Protein AF-A0A6J4PII6-F1 (afdb_monomer)

InterPro domains:
  IPR013078 Histidine phosphatase superfamily, clade-1 [PF00300] (1-72)
  IPR029033 Histidine phosphatase superfamily [G3DSA:3.40.50.1240] (1-87)
  IPR029033 Histidine phosphatase superfamily [SSF53254] (1-104)

Foldseek 3Di:
DFQAPCPPPDPVVLDPVLVVVCQQAVQPDRHNVHDGLVNLLVVLLVVLVVVLVVVDDDDDDDDPSSVQSNVCLLVLNNDDRGPVSRDPDDDDPPDDDDGDCPNDNDGNPPDD

Mean predicted aligned error: 4.51 Å

pLDDT: mean 90.7, std 11.94, range [34.66, 97.5]

Str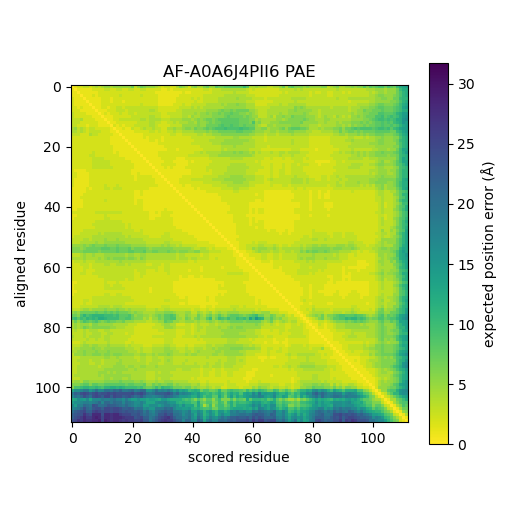ucture (mmCIF, N/CA/C/O backbone):
data_AF-A0A6J4PII6-F1
#
_entry.id   AF-A0A6J4PII6-F1
#
loop_
_atom_site.group_PDB
_atom_site.id
_atom_site.type_symbol
_atom_site.label_atom_id
_atom_site.label_alt_id
_atom_site.label_comp_id
_atom_site.label_asym_id
_atom_site.label_entity_id
_atom_site.label_seq_id
_atom_site.pdbx_PDB_ins_code
_atom_site.Cartn_x
_atom_site.Cartn_y
_atom_site.Cartn_z
_atom_site.occupancy
_atom_site.B_iso_or_equiv
_atom_site.auth_seq_id
_atom_site.auth_comp_id
_atom_site.auth_asym_id
_atom_site.auth_atom_id
_atom_site.pdbx_PDB_model_num
ATOM 1 N N . MET A 1 1 ? 4.246 4.704 -0.775 1.00 91.44 1 MET A N 1
ATOM 2 C CA . MET A 1 1 ? 5.086 3.866 -1.628 1.00 91.44 1 MET A CA 1
ATOM 3 C C . MET A 1 1 ? 6.060 4.792 -2.284 1.00 91.44 1 MET A C 1
ATOM 5 O O . MET A 1 1 ? 5.625 5.698 -2.982 1.00 91.44 1 MET A O 1
ATOM 9 N N . ASP A 1 2 ? 7.317 4.614 -1.925 1.00 95.81 2 ASP A N 1
ATOM 10 C CA . ASP A 1 2 ? 8.463 5.258 -2.553 1.00 95.81 2 ASP A CA 1
ATOM 11 C C . ASP A 1 2 ? 8.774 4.491 -3.848 1.00 95.81 2 ASP A C 1
ATOM 13 O O . ASP A 1 2 ? 8.950 3.271 -3.807 1.00 95.81 2 ASP A O 1
ATOM 17 N N . PHE A 1 3 ? 8.785 5.183 -4.990 1.00 96.31 3 PHE A N 1
ATOM 18 C CA . PHE A 1 3 ? 9.087 4.584 -6.301 1.00 96.31 3 PHE A CA 1
ATOM 19 C C . PHE A 1 3 ? 10.557 4.761 -6.719 1.00 96.31 3 PHE A C 1
ATOM 21 O O . PHE A 1 3 ? 10.935 4.429 -7.846 1.00 96.31 3 PHE A O 1
ATOM 28 N N . GLY A 1 4 ? 11.398 5.276 -5.823 1.00 96.75 4 GLY A N 1
ATOM 29 C CA . GLY A 1 4 ? 12.826 5.465 -6.011 1.00 96.75 4 GLY A CA 1
ATOM 30 C C . GLY A 1 4 ? 13.137 6.277 -7.262 1.00 96.75 4 GLY A C 1
ATOM 31 O O . GLY A 1 4 ? 12.576 7.342 -7.504 1.00 96.75 4 GLY A O 1
ATOM 32 N N . ALA A 1 5 ? 14.021 5.743 -8.103 1.00 96.88 5 ALA A N 1
ATOM 33 C CA . ALA A 1 5 ? 14.441 6.409 -9.329 1.00 96.88 5 ALA A CA 1
ATOM 34 C C . ALA A 1 5 ? 13.294 6.674 -10.319 1.00 96.88 5 ALA A C 1
ATOM 36 O O . ALA A 1 5 ? 13.465 7.515 -11.195 1.00 96.88 5 ALA A O 1
ATOM 37 N N . TRP A 1 6 ? 12.152 5.982 -10.218 1.00 96.56 6 TRP A N 1
ATOM 38 C CA . TRP A 1 6 ? 11.002 6.209 -11.104 1.00 96.56 6 TRP A CA 1
ATOM 39 C C . TRP A 1 6 ? 10.163 7.427 -10.699 1.00 96.56 6 TRP A C 1
ATOM 41 O O . TRP A 1 6 ? 9.284 7.836 -11.457 1.00 96.56 6 TRP A O 1
ATOM 51 N N . GLU A 1 7 ? 10.400 8.020 -9.525 1.00 96.19 7 GLU A N 1
ATOM 52 C CA . GLU A 1 7 ? 9.669 9.214 -9.106 1.00 96.19 7 GLU A CA 1
ATOM 53 C C . GLU A 1 7 ? 9.876 10.379 -10.083 1.00 96.19 7 GLU A C 1
ATOM 55 O O . GLU A 1 7 ? 10.982 10.661 -10.541 1.00 96.19 7 GLU A O 1
ATOM 60 N N . GLY A 1 8 ? 8.776 11.054 -10.421 1.00 95.88 8 GLY A N 1
ATOM 61 C CA . GLY A 1 8 ? 8.772 12.156 -11.385 1.00 95.88 8 GLY A CA 1
ATOM 62 C C . GLY A 1 8 ? 8.867 11.736 -12.856 1.00 95.88 8 GLY A C 1
ATOM 63 O O . GLY A 1 8 ? 8.772 12.608 -13.717 1.00 95.88 8 GLY A O 1
ATOM 64 N N . GLN A 1 9 ? 9.005 10.441 -13.159 1.00 95.56 9 GLN A N 1
ATOM 65 C CA . GLN A 1 9 ? 9.004 9.932 -14.532 1.00 95.56 9 GLN A CA 1
ATOM 66 C C . GLN A 1 9 ? 7.594 9.582 -15.013 1.00 95.56 9 GLN A C 1
ATOM 68 O O . GLN A 1 9 ? 6.712 9.205 -14.234 1.00 95.56 9 GLN A O 1
ATOM 73 N N . CYS A 1 10 ? 7.382 9.654 -16.324 1.00 95.00 10 CYS A N 1
ATOM 74 C CA . CYS A 1 10 ? 6.187 9.097 -16.942 1.00 95.00 10 CYS A CA 1
ATOM 75 C C . CYS A 1 10 ? 6.281 7.565 -16.987 1.00 95.00 10 CYS A C 1
ATOM 77 O O . CYS A 1 10 ? 7.344 7.000 -17.232 1.00 95.00 10 CYS A O 1
ATOM 79 N N . TRP A 1 11 ? 5.148 6.865 -16.867 1.00 91.69 11 TRP A N 1
ATOM 80 C CA . TRP A 1 11 ? 5.127 5.395 -16.938 1.00 91.69 11 TRP A CA 1
ATOM 81 C C . TRP A 1 11 ? 5.725 4.826 -18.232 1.00 91.69 11 TRP A C 1
ATOM 83 O O . TRP A 1 11 ? 6.329 3.759 -18.203 1.00 91.69 11 TRP A O 1
ATOM 93 N N . GLY A 1 12 ? 5.602 5.547 -19.353 1.00 93.94 12 GLY A N 1
ATOM 94 C CA . GLY A 1 12 ? 6.213 5.151 -20.625 1.00 93.94 12 GLY A CA 1
ATOM 95 C C . GLY A 1 12 ? 7.748 5.201 -20.635 1.00 93.94 12 GLY A C 1
ATOM 96 O O . GLY A 1 12 ? 8.357 4.571 -21.492 1.00 93.94 12 GLY A O 1
ATOM 97 N N . GLU A 1 13 ? 8.377 5.912 -19.695 1.00 94.50 13 GLU A N 1
ATOM 98 C CA . GLU A 1 13 ? 9.839 6.076 -19.609 1.00 94.50 13 GLU A CA 1
ATOM 99 C C . GLU A 1 13 ? 10.511 4.972 -18.777 1.00 94.50 13 GLU A C 1
ATOM 101 O O . GLU A 1 13 ? 11.682 4.667 -18.983 1.00 94.50 13 GLU A O 1
ATOM 106 N N . VAL A 1 14 ? 9.759 4.310 -17.890 1.00 93.81 14 VAL A N 1
ATOM 107 C CA . VAL A 1 14 ? 10.238 3.201 -17.043 1.00 93.81 14 VAL A CA 1
ATOM 108 C C . VAL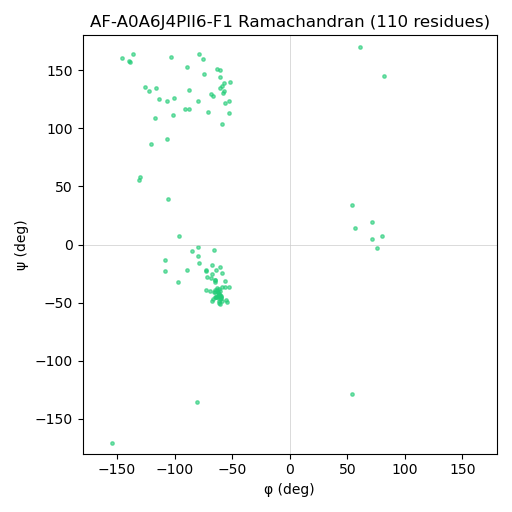 A 1 14 ? 10.641 1.966 -17.871 1.00 93.81 14 VAL A C 1
ATOM 110 O O . VAL A 1 14 ? 11.553 1.220 -17.495 1.00 93.81 14 VAL A O 1
ATOM 113 N N . GLY A 1 15 ? 9.980 1.772 -19.018 1.00 94.25 15 GLY A N 1
ATOM 114 C CA . GLY A 1 15 ? 10.217 0.684 -19.964 1.00 94.25 15 GLY A CA 1
ATOM 115 C C . GLY A 1 15 ? 9.544 -0.642 -19.586 1.00 94.25 15 GLY A C 1
ATOM 116 O O . GLY A 1 15 ? 9.469 -1.026 -18.416 1.00 94.25 15 GLY A O 1
ATOM 117 N N . ASP A 1 16 ? 9.097 -1.380 -20.606 1.00 93.75 16 ASP A N 1
ATOM 118 C CA . ASP A 1 16 ? 8.314 -2.616 -20.447 1.00 93.75 16 ASP A CA 1
ATOM 119 C C . ASP A 1 16 ? 9.041 -3.692 -19.635 1.00 93.75 16 ASP A C 1
ATOM 121 O O . ASP A 1 16 ? 8.420 -4.404 -18.848 1.00 93.75 16 ASP A O 1
ATOM 125 N N . HIS A 1 17 ? 10.366 -3.801 -19.785 1.00 94.75 17 HIS A N 1
ATOM 126 C CA . HIS A 1 17 ? 11.162 -4.790 -19.055 1.00 94.75 17 HIS A CA 1
ATOM 127 C C . HIS A 1 17 ? 11.143 -4.540 -17.542 1.00 94.75 17 HIS A C 1
ATOM 129 O O . HIS A 1 17 ? 10.922 -5.466 -16.763 1.00 94.75 17 HIS A O 1
ATOM 135 N N . SER A 1 18 ? 11.323 -3.286 -17.128 1.00 94.88 18 SER A N 1
ATOM 136 C CA . SER A 1 18 ? 11.307 -2.883 -15.721 1.00 94.88 18 SER A CA 1
ATOM 137 C C . SER A 1 18 ? 9.921 -3.079 -15.100 1.00 94.88 18 SER A C 1
ATOM 139 O O . SER A 1 18 ? 9.800 -3.564 -13.975 1.00 94.88 18 SER A O 1
ATOM 141 N N . MET A 1 19 ? 8.865 -2.751 -15.854 1.00 94.56 19 MET A N 1
ATOM 142 C CA . MET A 1 19 ? 7.483 -2.981 -15.432 1.00 94.56 19 MET A CA 1
ATOM 143 C C . MET A 1 19 ? 7.183 -4.479 -15.290 1.00 94.56 19 MET A C 1
ATOM 145 O O . MET A 1 19 ? 6.624 -4.905 -14.282 1.00 94.56 19 MET A O 1
ATOM 149 N N . ALA A 1 20 ? 7.596 -5.297 -16.262 1.00 94.94 20 ALA A N 1
ATOM 150 C CA . ALA A 1 20 ? 7.421 -6.746 -16.217 1.00 94.94 20 ALA A CA 1
ATOM 151 C C . ALA A 1 20 ? 8.163 -7.385 -15.035 1.00 94.94 20 ALA A C 1
ATOM 153 O O . ALA A 1 20 ? 7.601 -8.256 -14.373 1.00 94.94 20 ALA A O 1
ATOM 154 N N . ALA A 1 21 ? 9.383 -6.929 -14.732 1.00 95.19 21 ALA A N 1
ATOM 155 C CA . ALA A 1 21 ? 10.141 -7.386 -13.570 1.00 95.19 21 ALA A CA 1
ATOM 156 C C . ALA A 1 21 ? 9.411 -7.075 -12.256 1.00 95.19 21 ALA A C 1
ATOM 158 O O . ALA A 1 21 ? 9.292 -7.953 -11.402 1.00 95.19 21 ALA A O 1
ATOM 159 N N . TRP A 1 22 ? 8.851 -5.866 -12.123 1.00 95.19 22 TRP A N 1
ATOM 160 C CA . TRP A 1 22 ? 8.040 -5.528 -10.956 1.00 95.19 22 TRP A CA 1
ATOM 161 C C . TRP A 1 22 ? 6.781 -6.395 -10.865 1.00 95.19 22 TRP A C 1
ATOM 163 O O . TRP A 1 22 ? 6.497 -6.933 -9.803 1.00 95.19 22 TRP A O 1
ATOM 173 N N . MET A 1 23 ? 6.050 -6.601 -11.963 1.00 94.75 23 MET A N 1
ATOM 174 C CA . MET A 1 23 ? 4.843 -7.436 -11.949 1.00 94.75 23 MET A CA 1
ATOM 175 C C . MET A 1 23 ? 5.124 -8.915 -11.629 1.00 94.75 23 MET A C 1
ATOM 177 O O . MET A 1 23 ? 4.274 -9.569 -11.027 1.00 94.75 23 MET A O 1
ATOM 181 N N . ALA A 1 24 ? 6.289 -9.442 -12.021 1.00 95.00 24 ALA A N 1
ATOM 182 C CA . ALA A 1 24 ? 6.668 -10.840 -11.806 1.00 95.00 24 ALA A CA 1
ATOM 183 C C . ALA A 1 24 ? 6.998 -11.176 -10.339 1.00 95.00 24 ALA A C 1
ATOM 185 O O . ALA A 1 24 ? 6.807 -12.316 -9.924 1.00 95.00 24 ALA A O 1
ATOM 186 N N . ASP A 1 25 ? 7.461 -10.198 -9.559 1.00 95.12 25 ASP A N 1
ATOM 187 C CA . ASP A 1 25 ? 7.714 -10.314 -8.116 1.00 95.12 25 ASP A CA 1
ATOM 188 C C . ASP A 1 25 ? 7.065 -9.131 -7.386 1.00 95.12 25 ASP A C 1
ATOM 190 O O . ASP A 1 25 ? 7.706 -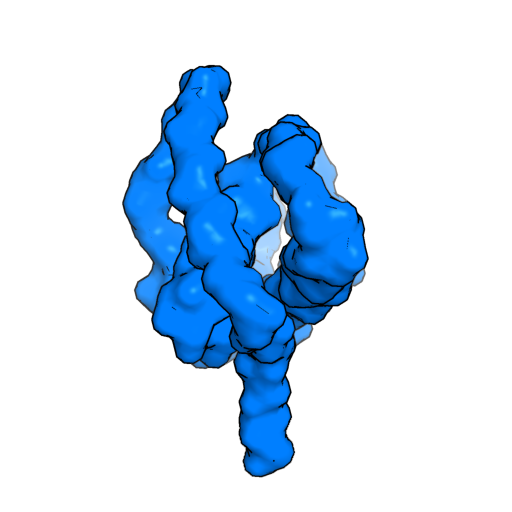8.340 -6.699 1.00 95.12 25 ASP A O 1
ATOM 194 N N . PHE A 1 26 ? 5.758 -8.969 -7.593 1.00 95.31 26 PHE A N 1
ATOM 195 C CA . PHE A 1 26 ? 5.025 -7.774 -7.172 1.00 95.31 26 PHE A CA 1
ATOM 196 C C . PHE A 1 26 ? 5.154 -7.466 -5.675 1.00 95.31 26 PHE A C 1
ATOM 198 O O . PHE A 1 26 ? 5.240 -6.301 -5.284 1.00 95.31 26 PHE A O 1
ATOM 205 N N . GLN A 1 27 ? 5.200 -8.509 -4.844 1.00 95.19 27 GLN A N 1
ATOM 206 C CA . GLN A 1 27 ? 5.299 -8.38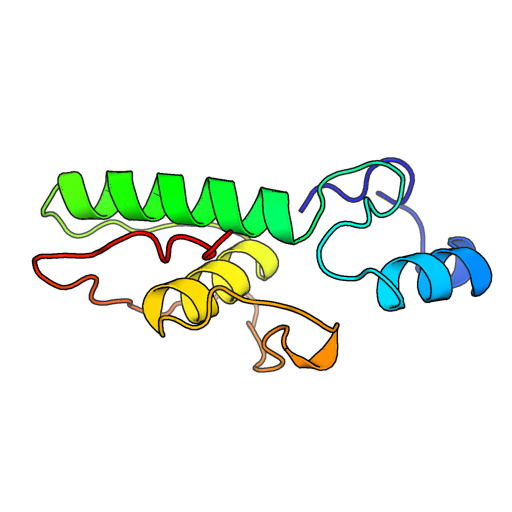7 -3.394 1.00 95.19 27 GLN A CA 1
ATOM 207 C C . GLN A 1 27 ? 6.651 -7.817 -2.945 1.00 95.19 27 GLN A C 1
ATOM 209 O O . GLN A 1 27 ? 6.689 -6.902 -2.114 1.00 95.19 27 GLN A O 1
ATOM 214 N N . ASN A 1 28 ? 7.754 -8.360 -3.472 1.00 96.31 28 ASN A N 1
ATOM 215 C CA . ASN A 1 28 ? 9.092 -8.137 -2.916 1.00 96.31 28 ASN A CA 1
ATOM 216 C C . ASN A 1 28 ? 9.965 -7.230 -3.781 1.00 96.31 28 ASN A C 1
ATOM 218 O O . ASN A 1 28 ? 10.888 -6.597 -3.259 1.00 96.31 28 ASN A O 1
ATOM 222 N N . HIS A 1 29 ? 9.671 -7.120 -5.075 1.00 97.06 29 HIS A N 1
ATOM 223 C CA . HIS A 1 29 ? 10.409 -6.251 -5.974 1.00 97.06 29 HIS A CA 1
ATOM 224 C C . HIS A 1 29 ? 10.320 -4.790 -5.515 1.00 97.06 29 HIS A C 1
ATOM 226 O O . HIS A 1 29 ? 9.295 -4.311 -5.027 1.00 97.06 29 HIS A O 1
ATOM 232 N N . ARG A 1 30 ? 11.423 -4.062 -5.702 1.00 97.31 30 ARG A N 1
ATOM 233 C CA . ARG A 1 30 ? 11.576 -2.656 -5.313 1.00 97.31 30 ARG A CA 1
ATOM 234 C C . ARG A 1 30 ? 11.550 -1.782 -6.572 1.00 97.31 30 ARG A C 1
ATOM 236 O O . ARG A 1 30 ? 12.604 -1.606 -7.190 1.00 97.31 30 ARG A O 1
ATOM 243 N N . PRO A 1 31 ? 10.378 -1.283 -7.016 1.00 96.00 31 PRO A N 1
ATOM 244 C CA . PRO A 1 31 ? 10.279 -0.463 -8.224 1.00 96.00 31 PRO A CA 1
ATOM 245 C C . PRO A 1 31 ? 11.175 0.774 -8.104 1.00 96.00 31 PRO A C 1
ATOM 247 O O . PRO A 1 31 ? 11.209 1.420 -7.059 1.00 96.00 31 PRO A O 1
ATOM 250 N N . GLY A 1 32 ? 11.985 1.029 -9.135 1.00 95.56 32 GLY A N 1
ATOM 251 C CA . GLY A 1 32 ? 13.004 2.087 -9.131 1.00 95.56 32 GLY A CA 1
ATOM 252 C C . GLY A 1 32 ? 14.036 2.003 -7.996 1.00 95.56 32 GLY A C 1
ATOM 253 O O . GLY A 1 32 ? 14.740 2.979 -7.745 1.00 95.56 32 GLY A O 1
ATOM 254 N N . GLY A 1 33 ? 14.134 0.866 -7.296 1.00 96.31 33 GLY A N 1
ATOM 255 C CA . GLY A 1 33 ? 14.950 0.701 -6.090 1.00 96.31 33 GLY A CA 1
ATOM 256 C C . GLY A 1 33 ? 14.319 1.243 -4.797 1.00 96.31 33 GLY A C 1
ATOM 257 O O . GLY A 1 33 ? 15.002 1.261 -3.773 1.00 96.31 33 GLY A O 1
ATOM 258 N N . GLY A 1 34 ? 13.051 1.667 -4.829 1.00 97.12 34 GLY A N 1
ATOM 259 C CA . GLY A 1 34 ? 12.315 2.260 -3.707 1.00 97.12 34 GLY A CA 1
ATOM 260 C C . GLY A 1 34 ? 11.750 1.249 -2.697 1.00 97.12 34 GLY A C 1
ATOM 261 O O . GLY A 1 34 ? 12.431 0.320 -2.258 1.00 97.12 34 GLY A O 1
ATOM 262 N N . GLU A 1 35 ? 10.500 1.441 -2.285 1.00 97.44 35 GLU A N 1
ATOM 263 C CA . GLU A 1 35 ? 9.769 0.615 -1.311 1.00 97.44 35 GLU A CA 1
ATOM 264 C C . GLU A 1 35 ? 9.059 -0.557 -2.017 1.00 97.44 35 GLU A C 1
ATOM 266 O O . GLU A 1 35 ? 8.385 -0.357 -3.026 1.00 97.44 35 GLU A O 1
ATOM 271 N N . SER A 1 36 ? 9.179 -1.783 -1.490 1.00 97.31 36 SER A N 1
ATOM 272 C CA . SER A 1 36 ? 8.382 -2.921 -1.975 1.00 97.31 36 SER A CA 1
ATOM 273 C C . SER A 1 36 ? 6.957 -2.890 -1.412 1.00 97.31 36 SER A C 1
ATOM 275 O O . SER A 1 36 ? 6.672 -2.216 -0.417 1.00 97.31 36 SER A O 1
ATOM 277 N N . VAL A 1 37 ? 6.044 -3.659 -2.013 1.00 96.69 37 VAL A N 1
ATOM 278 C CA . VAL A 1 37 ? 4.675 -3.812 -1.491 1.00 96.69 37 VAL A CA 1
ATOM 279 C C . VAL A 1 37 ? 4.692 -4.416 -0.087 1.00 96.69 37 VAL A C 1
ATOM 281 O O . VAL A 1 37 ? 3.962 -3.940 0.781 1.00 96.69 37 VAL A O 1
ATOM 284 N N . GLN A 1 38 ? 5.568 -5.391 0.170 1.00 96.00 38 GLN A N 1
ATOM 285 C CA . GLN A 1 38 ? 5.749 -5.964 1.504 1.00 96.00 38 GLN A CA 1
ATOM 286 C C . GLN A 1 38 ? 6.161 -4.904 2.534 1.00 96.00 38 GLN A C 1
ATOM 288 O O . GLN A 1 38 ? 5.533 -4.799 3.583 1.00 96.00 38 GLN A O 1
ATOM 293 N N . SER A 1 39 ? 7.158 -4.068 2.225 1.00 96.69 39 SER A N 1
ATOM 294 C CA . SER A 1 39 ? 7.600 -3.012 3.147 1.00 96.69 39 SER A CA 1
ATOM 295 C C . SER A 1 39 ? 6.499 -1.983 3.425 1.00 96.69 39 SER A C 1
ATOM 297 O O . SER A 1 39 ? 6.341 -1.548 4.567 1.00 96.69 39 SER A O 1
ATOM 299 N N . LEU A 1 40 ? 5.694 -1.642 2.411 1.00 97.31 40 LEU A N 1
ATOM 300 C CA . LEU A 1 40 ? 4.506 -0.809 2.591 1.00 97.31 40 LEU A CA 1
ATOM 301 C C . LEU A 1 40 ? 3.490 -1.476 3.533 1.00 97.31 40 LEU A C 1
ATOM 303 O O . LEU A 1 40 ? 2.996 -0.817 4.447 1.00 97.31 40 LEU A O 1
ATOM 307 N N . LEU A 1 41 ? 3.165 -2.754 3.317 1.00 96.19 41 LEU A N 1
ATOM 308 C CA . LEU A 1 41 ? 2.231 -3.503 4.166 1.00 96.19 41 LEU A CA 1
ATOM 309 C C . LEU A 1 41 ? 2.721 -3.558 5.614 1.00 96.19 41 LEU A C 1
ATOM 311 O O . LEU A 1 41 ? 1.943 -3.289 6.526 1.00 96.19 41 LEU A O 1
ATOM 315 N N . ASP A 1 42 ? 4.009 -3.827 5.823 1.00 95.62 42 ASP A N 1
ATOM 316 C CA . ASP A 1 42 ? 4.605 -3.933 7.153 1.00 95.62 42 ASP A CA 1
ATOM 317 C C . ASP A 1 42 ? 4.467 -2.633 7.946 1.00 95.62 42 ASP A C 1
ATOM 319 O O . ASP A 1 42 ? 3.926 -2.642 9.051 1.00 95.62 42 ASP A O 1
ATOM 323 N N . ARG A 1 43 ? 4.861 -1.490 7.370 1.00 96.94 43 ARG A N 1
ATOM 324 C CA . ARG A 1 43 ? 4.756 -0.213 8.093 1.00 96.94 43 ARG A CA 1
ATOM 325 C C . ARG A 1 43 ? 3.312 0.237 8.311 1.00 96.94 43 ARG A C 1
ATOM 327 O O . ARG A 1 43 ? 3.034 0.953 9.270 1.00 96.94 43 ARG A O 1
ATOM 334 N N . VAL A 1 44 ? 2.388 -0.139 7.423 1.00 96.62 44 VAL A N 1
ATOM 335 C CA . VAL A 1 44 ? 0.959 0.153 7.611 1.00 96.62 44 VAL A CA 1
ATOM 336 C C . VAL A 1 44 ? 0.384 -0.728 8.716 1.00 96.62 44 VAL A C 1
ATOM 338 O O . VAL A 1 44 ? -0.378 -0.228 9.538 1.00 96.62 44 VAL A O 1
ATOM 341 N N . ALA A 1 45 ? 0.792 -1.995 8.802 1.00 94.88 45 ALA A N 1
ATOM 342 C CA . ALA A 1 45 ? 0.434 -2.861 9.917 1.00 94.88 45 ALA A CA 1
ATOM 343 C C . ALA A 1 45 ? 0.971 -2.312 11.250 1.00 94.88 45 ALA A C 1
ATOM 345 O O . ALA A 1 45 ? 0.227 -2.230 12.224 1.00 94.88 45 ALA A O 1
ATOM 346 N N . ASP A 1 46 ? 2.220 -1.852 11.299 1.00 94.81 46 ASP A N 1
ATOM 347 C CA . ASP A 1 46 ? 2.791 -1.261 12.517 1.00 94.81 46 ASP A CA 1
ATOM 348 C C . ASP A 1 46 ? 2.046 0.021 12.940 1.00 94.81 46 ASP A C 1
ATOM 350 O O . ASP A 1 46 ? 1.748 0.230 14.122 1.00 94.81 46 ASP A O 1
ATOM 354 N N . ALA A 1 47 ? 1.654 0.854 11.972 1.00 95.06 47 ALA A N 1
ATOM 355 C CA . ALA A 1 47 ? 0.824 2.025 12.233 1.00 95.06 47 ALA A CA 1
ATOM 356 C C . ALA A 1 47 ? -0.577 1.642 12.751 1.00 95.06 47 ALA A C 1
ATOM 358 O O . ALA A 1 47 ? -1.061 2.261 13.698 1.00 95.06 47 ALA A O 1
ATOM 359 N N . LEU A 1 48 ? -1.210 0.601 12.192 1.00 93.88 48 LEU A N 1
ATOM 360 C CA . LEU A 1 48 ? -2.511 0.098 12.657 1.00 93.88 48 LEU A CA 1
ATOM 361 C C . LEU A 1 48 ? -2.413 -0.476 14.075 1.00 93.88 48 LEU A C 1
ATOM 363 O O . LEU A 1 48 ? -3.290 -0.213 14.892 1.00 93.88 48 LEU A O 1
ATOM 367 N N . THR A 1 49 ? -1.315 -1.174 14.393 1.00 92.81 49 THR A N 1
ATOM 368 C CA . THR A 1 49 ? -1.007 -1.641 15.759 1.00 92.81 49 THR A CA 1
ATOM 369 C C . THR A 1 49 ? -1.033 -0.479 16.736 1.00 92.81 49 THR A C 1
ATOM 371 O O . THR A 1 49 ? -1.664 -0.540 17.790 1.00 92.81 49 THR A O 1
ATOM 374 N N . THR A 1 50 ? -0.334 0.592 16.362 1.00 92.50 50 THR A N 1
ATOM 375 C CA . THR A 1 50 ? -0.176 1.775 17.198 1.00 92.50 50 THR A CA 1
ATOM 376 C C . THR A 1 50 ? -1.519 2.475 17.377 1.00 92.50 50 THR A C 1
ATOM 378 O O . THR A 1 50 ? -1.901 2.745 18.512 1.00 92.50 50 THR A O 1
ATOM 381 N N . ALA A 1 51 ? -2.277 2.688 16.297 1.00 92.62 51 ALA A N 1
ATOM 382 C CA . ALA A 1 51 ? -3.614 3.277 16.368 1.00 92.62 51 ALA A CA 1
ATOM 383 C C . ALA A 1 51 ? -4.566 2.444 17.239 1.00 92.62 51 ALA A C 1
ATOM 385 O O . ALA A 1 51 ? -5.220 2.998 18.118 1.00 92.62 51 ALA A O 1
ATOM 386 N N . ASN A 1 52 ? -4.583 1.116 17.078 1.00 91.69 52 ASN A N 1
ATOM 387 C CA . ASN A 1 52 ? -5.408 0.251 17.918 1.00 91.69 52 ASN A CA 1
ATOM 388 C C . ASN A 1 52 ? -5.004 0.343 19.397 1.00 91.69 52 ASN A C 1
ATOM 390 O O . ASN A 1 52 ? -5.862 0.381 20.271 1.00 91.69 52 ASN A O 1
ATOM 394 N N . SER A 1 53 ? -3.706 0.440 19.703 1.00 90.75 53 SER A N 1
ATOM 395 C CA . SER A 1 53 ? -3.230 0.547 21.090 1.00 90.75 53 SER A CA 1
ATOM 396 C C . SER A 1 53 ? -3.677 1.823 21.814 1.00 90.75 53 SER A C 1
ATOM 398 O O . SER A 1 53 ? -3.720 1.832 23.042 1.00 90.75 53 SER A O 1
ATOM 400 N N . MET A 1 54 ? -4.034 2.879 21.074 1.00 91.44 54 MET A N 1
ATOM 401 C CA . MET A 1 54 ? -4.530 4.129 21.655 1.00 91.44 54 MET A CA 1
ATOM 402 C C . MET A 1 54 ? -5.952 3.993 22.206 1.00 91.44 54 MET A C 1
ATOM 404 O O . MET A 1 54 ? -6.313 4.762 23.087 1.00 91.44 54 MET A O 1
ATOM 408 N N . GLN A 1 55 ? -6.732 3.010 21.729 1.00 89.19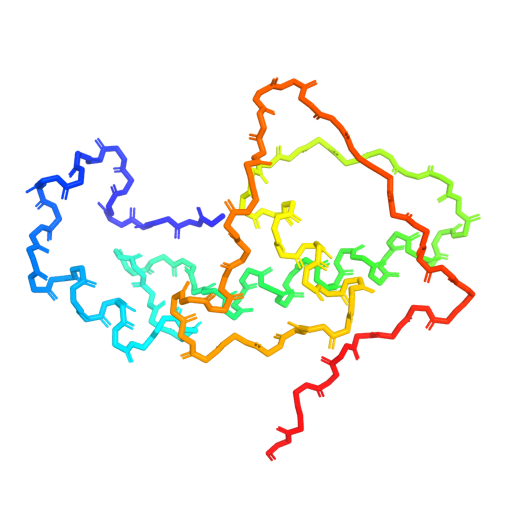 55 GLN A N 1
ATOM 409 C CA . GLN A 1 55 ? -8.131 2.793 22.134 1.00 89.19 55 GLN A CA 1
ATOM 410 C C . GLN A 1 55 ? -9.009 4.053 21.962 1.00 89.19 55 GLN A C 1
ATOM 412 O O . GLN A 1 55 ? -9.930 4.300 22.739 1.00 89.19 55 GLN A O 1
ATOM 417 N N . GLU A 1 56 ? -8.716 4.848 20.931 1.00 91.62 56 GLU A N 1
ATOM 418 C CA . GLU A 1 56 ? -9.390 6.103 20.591 1.00 91.62 56 GLU A CA 1
ATOM 419 C C . GLU A 1 56 ? -9.584 6.207 19.072 1.00 91.62 56 GLU A C 1
ATOM 421 O O . GLU A 1 56 ? -8.829 5.617 18.292 1.00 91.62 56 GLU A O 1
ATOM 426 N N . ASP A 1 57 ? -10.565 7.005 18.645 1.00 93.69 57 ASP A N 1
ATOM 427 C CA . ASP A 1 57 ? -10.776 7.301 17.228 1.00 93.69 57 ASP A CA 1
ATOM 428 C C . ASP A 1 57 ? -9.609 8.132 16.668 1.00 93.69 57 ASP A C 1
ATOM 430 O O . ASP A 1 57 ? -9.264 9.197 17.187 1.00 93.69 57 ASP A O 1
ATOM 434 N N . CYS A 1 58 ? -9.022 7.676 15.559 1.00 94.25 58 CYS A N 1
ATOM 435 C CA . CYS A 1 58 ? -7.903 8.342 14.895 1.00 94.25 58 CYS A CA 1
ATOM 436 C C . CYS A 1 58 ? -8.209 8.595 13.414 1.00 94.25 58 CYS A C 1
ATOM 438 O O . CYS A 1 58 ? -8.671 7.708 12.698 1.00 94.25 58 CYS A O 1
ATOM 440 N N . ALA A 1 59 ? -7.899 9.801 12.932 1.00 95.94 59 ALA A N 1
ATOM 441 C CA . ALA A 1 59 ? -8.002 10.150 11.520 1.00 95.94 59 ALA A CA 1
ATOM 442 C C . ALA A 1 59 ? -6.625 10.096 10.845 1.00 95.94 59 ALA A C 1
ATOM 444 O O . ALA A 1 59 ? -5.682 10.758 11.279 1.00 95.94 59 ALA A O 1
ATOM 445 N N . TRP A 1 60 ? -6.512 9.340 9.751 1.00 96.69 60 TRP A N 1
ATOM 446 C CA . TRP A 1 60 ? -5.295 9.265 8.939 1.00 96.69 60 TRP A CA 1
ATOM 447 C C . TRP A 1 60 ? -5.474 10.019 7.622 1.00 96.69 60 TRP A C 1
ATOM 449 O O . TRP A 1 60 ? -6.350 9.695 6.823 1.00 96.69 60 TRP A O 1
ATOM 459 N N . ILE A 1 61 ? -4.599 10.991 7.361 1.00 97.50 61 ILE A N 1
ATOM 460 C CA . ILE A 1 61 ? -4.530 11.701 6.077 1.00 97.50 61 ILE A CA 1
ATOM 461 C C . ILE A 1 61 ? -3.357 11.118 5.291 1.00 97.50 61 ILE A C 1
ATOM 463 O O . ILE A 1 61 ? -2.203 11.254 5.693 1.00 97.50 61 ILE A O 1
ATOM 467 N N . THR A 1 62 ? -3.641 10.410 4.197 1.00 97.38 62 THR A N 1
ATOM 468 C CA . THR A 1 62 ? -2.625 9.620 3.488 1.00 97.38 62 THR A CA 1
ATOM 469 C C . THR A 1 62 ? -2.957 9.411 2.005 1.00 97.38 62 THR A C 1
ATOM 471 O O . THR A 1 62 ? -3.863 10.036 1.457 1.00 97.38 62 THR A O 1
ATOM 474 N N . HIS A 1 63 ? -2.197 8.545 1.335 1.00 96.62 63 HIS A N 1
ATOM 475 C CA . HIS A 1 63 ? -2.294 8.257 -0.094 1.00 96.62 63 HIS A CA 1
ATOM 476 C C . HIS A 1 63 ? -3.004 6.927 -0.380 1.00 96.62 63 HIS A C 1
ATOM 478 O O . HIS A 1 63 ? -3.029 6.021 0.454 1.00 96.62 63 HIS A O 1
ATOM 484 N N . ALA A 1 64 ? -3.482 6.761 -1.618 1.00 96.56 64 ALA A N 1
ATOM 485 C CA . ALA A 1 64 ? -4.208 5.568 -2.062 1.00 96.56 64 ALA A CA 1
ATOM 486 C C . ALA A 1 64 ? -3.471 4.244 -1.784 1.00 96.56 64 ALA A C 1
ATOM 488 O O . ALA A 1 64 ? -4.111 3.260 -1.431 1.00 96.56 64 ALA A O 1
ATOM 489 N N . GLY A 1 65 ? -2.137 4.208 -1.894 1.00 96.19 65 GLY A N 1
ATOM 490 C CA . GLY A 1 65 ? -1.357 3.002 -1.588 1.00 96.19 65 GLY A CA 1
ATOM 491 C C . GLY A 1 65 ? -1.471 2.557 -0.124 1.00 96.19 65 GLY A C 1
ATOM 492 O O . GLY A 1 65 ? -1.646 1.373 0.139 1.00 96.19 65 GLY A O 1
ATOM 493 N N . VAL A 1 66 ? -1.442 3.503 0.822 1.00 97.44 66 VAL A N 1
ATOM 494 C CA . VAL A 1 66 ? -1.607 3.216 2.259 1.00 97.44 66 VAL A CA 1
ATOM 495 C C . VAL A 1 66 ? -3.039 2.783 2.561 1.00 97.44 66 VAL A C 1
ATOM 497 O O . VAL A 1 66 ? -3.245 1.831 3.303 1.00 97.44 66 VAL A O 1
ATOM 500 N N . ILE A 1 67 ? -4.021 3.430 1.931 1.00 97.12 67 ILE A N 1
ATOM 501 C CA . ILE A 1 67 ? -5.443 3.089 2.071 1.00 97.12 67 ILE A CA 1
ATOM 502 C C . ILE A 1 67 ? -5.703 1.649 1.595 1.00 97.12 67 ILE A C 1
ATOM 504 O O . ILE A 1 67 ? -6.306 0.854 2.311 1.00 97.12 67 ILE A O 1
ATOM 508 N N . ARG A 1 68 ? -5.180 1.263 0.423 1.00 96.81 68 ARG A N 1
ATOM 509 C CA . ARG A 1 68 ? -5.281 -0.114 -0.095 1.00 96.81 68 ARG A CA 1
ATOM 510 C C . ARG A 1 68 ? -4.597 -1.133 0.823 1.00 96.81 68 ARG A C 1
ATOM 512 O O . ARG A 1 68 ? -5.178 -2.182 1.087 1.00 96.81 68 ARG A O 1
ATOM 519 N N . ALA A 1 69 ? -3.412 -0.813 1.346 1.00 96.31 69 ALA A N 1
ATOM 520 C CA . ALA A 1 69 ? -2.730 -1.657 2.327 1.00 96.31 69 ALA A CA 1
ATOM 521 C C . ALA A 1 69 ? -3.575 -1.846 3.599 1.00 96.31 69 ALA A C 1
ATOM 523 O O . ALA A 1 69 ? -3.759 -2.974 4.050 1.00 96.31 69 ALA A O 1
ATOM 524 N N . ALA A 1 70 ? -4.157 -0.768 4.136 1.00 95.25 70 ALA A N 1
ATOM 525 C CA . ALA A 1 70 ? -5.034 -0.837 5.303 1.00 95.25 70 ALA A CA 1
ATOM 526 C C . ALA A 1 70 ? -6.271 -1.713 5.038 1.00 95.25 70 ALA A C 1
ATOM 528 O O . ALA A 1 70 ? -6.583 -2.576 5.856 1.00 95.25 70 ALA A O 1
ATOM 529 N N . ARG A 1 71 ? -6.919 -1.580 3.869 1.00 94.19 71 ARG A N 1
ATOM 530 C CA . ARG A 1 71 ? -8.045 -2.444 3.461 1.00 94.19 71 ARG A CA 1
ATOM 531 C C . ARG A 1 71 ? -7.683 -3.927 3.493 1.00 94.19 71 ARG A C 1
ATOM 533 O O . ARG A 1 71 ? -8.458 -4.715 4.027 1.00 94.19 71 ARG A O 1
ATOM 540 N N . LEU A 1 72 ? -6.534 -4.306 2.926 1.00 93.56 72 LEU A N 1
ATOM 541 C CA . LEU A 1 72 ? -6.070 -5.698 2.941 1.00 93.56 72 LEU A CA 1
ATOM 542 C C . LEU A 1 72 ? -5.854 -6.195 4.370 1.00 93.56 72 LEU A C 1
ATOM 544 O O . LEU A 1 72 ? -6.366 -7.247 4.747 1.00 93.56 72 LEU A O 1
ATOM 548 N N . LEU A 1 73 ? -5.120 -5.423 5.171 1.00 93.12 73 LEU A N 1
ATOM 549 C CA . LEU A 1 73 ? -4.739 -5.809 6.527 1.00 93.12 73 LEU A CA 1
ATOM 550 C C . LEU A 1 73 ? -5.957 -5.952 7.445 1.00 93.12 73 LEU A C 1
ATOM 552 O O . LEU A 1 73 ? -6.080 -6.962 8.131 1.00 93.12 73 LEU A O 1
ATOM 556 N N . VAL A 1 74 ? -6.890 -4.997 7.410 1.00 91.19 74 VAL A N 1
ATOM 557 C CA . VAL A 1 74 ? -8.121 -5.032 8.220 1.00 91.19 74 VAL A CA 1
ATOM 558 C C . VAL A 1 74 ? -9.034 -6.197 7.820 1.00 91.19 74 VAL A C 1
ATOM 560 O O . VAL A 1 74 ? -9.719 -6.762 8.667 1.00 91.19 74 VAL A O 1
ATOM 563 N N . ARG A 1 75 ? -9.015 -6.622 6.550 1.00 88.94 75 ARG A N 1
ATOM 564 C CA . ARG A 1 75 ? -9.749 -7.812 6.079 1.00 88.94 75 ARG A CA 1
ATOM 565 C C . ARG A 1 75 ? -9.045 -9.139 6.393 1.00 88.94 75 ARG A C 1
ATOM 567 O O . ARG A 1 75 ? -9.573 -10.190 6.039 1.00 88.94 75 ARG A O 1
ATOM 574 N N . GLY A 1 76 ? -7.856 -9.116 7.001 1.00 86.38 76 GLY A N 1
ATOM 575 C CA . GLY A 1 76 ? -7.038 -10.312 7.225 1.00 86.38 76 GLY A CA 1
ATOM 576 C C . GLY A 1 76 ? -6.406 -10.882 5.946 1.00 86.38 76 GLY A C 1
ATOM 577 O O . GLY A 1 76 ? -6.011 -12.043 5.920 1.00 86.38 76 GLY A O 1
ATOM 578 N N . GLN A 1 77 ? -6.306 -10.080 4.883 1.00 84.56 77 GLN A N 1
ATOM 579 C CA . GLN A 1 77 ? -5.797 -10.455 3.557 1.00 84.56 77 GLN A CA 1
ATOM 580 C C . GLN A 1 77 ? -4.391 -9.885 3.307 1.00 84.56 77 GLN A C 1
ATOM 582 O O . GLN A 1 77 ? -4.085 -9.418 2.217 1.00 84.56 77 GLN A O 1
ATOM 587 N N . GLY A 1 78 ? -3.525 -9.880 4.323 1.00 76.75 78 GLY A N 1
ATOM 588 C CA . GLY A 1 78 ? -2.184 -9.282 4.231 1.00 76.75 78 GLY A CA 1
ATOM 589 C C . GLY A 1 78 ? -1.216 -9.979 3.261 1.00 76.75 78 GLY A C 1
ATOM 590 O O . GLY A 1 78 ? -0.109 -9.491 3.066 1.00 76.75 78 GLY A O 1
ATOM 591 N N . GLU A 1 79 ? -1.606 -11.107 2.664 1.00 85.62 79 GLU A N 1
ATOM 592 C CA . GLU A 1 79 ? -0.797 -11.837 1.691 1.00 85.62 79 GLU A CA 1
ATOM 593 C C . GLU A 1 79 ? -1.099 -11.352 0.265 1.00 85.62 79 GLU A C 1
ATOM 595 O O . GLU A 1 79 ? -2.207 -11.523 -0.240 1.00 85.62 79 GLU A O 1
ATOM 600 N N . VAL A 1 80 ? -0.097 -10.770 -0.396 1.00 91.38 80 VAL A N 1
ATOM 601 C CA . VAL A 1 80 ? -0.177 -10.293 -1.783 1.00 91.38 80 VAL A CA 1
ATOM 602 C C . VAL A 1 80 ? 0.825 -11.089 -2.602 1.00 91.38 80 VAL A C 1
ATOM 604 O O . VAL A 1 80 ? 2.017 -10.875 -2.439 1.00 91.38 80 VAL A O 1
ATOM 607 N N . ARG A 1 81 ? 0.377 -11.992 -3.480 1.00 89.31 81 ARG A N 1
ATOM 608 C CA . ARG A 1 81 ? 1.281 -12.839 -4.287 1.00 89.31 81 ARG A CA 1
ATOM 609 C C . ARG A 1 81 ? 1.510 -12.271 -5.680 1.00 89.31 81 ARG A C 1
ATOM 611 O O . ARG A 1 81 ? 2.566 -12.452 -6.275 1.00 89.31 81 ARG A O 1
ATOM 618 N N . THR A 1 82 ? 0.500 -11.599 -6.211 1.00 93.25 82 THR A N 1
ATOM 619 C CA . THR A 1 82 ? 0.463 -11.058 -7.564 1.00 93.25 82 THR A CA 1
ATOM 620 C C . THR A 1 82 ? -0.098 -9.642 -7.553 1.00 93.25 82 THR A C 1
ATOM 622 O O . THR A 1 82 ? -0.770 -9.226 -6.608 1.00 93.25 82 THR A O 1
ATOM 625 N N . ALA A 1 83 ? 0.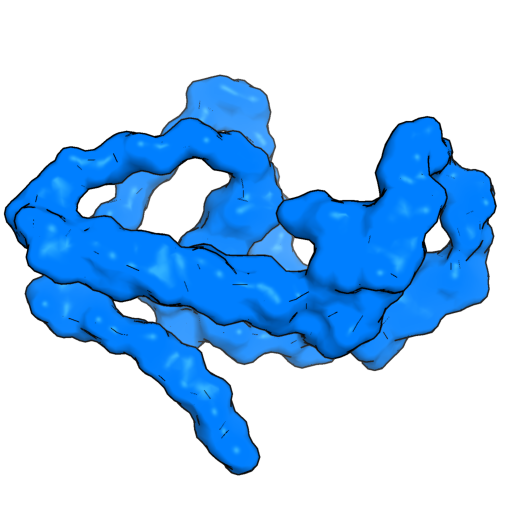106 -8.902 -8.644 1.00 92.38 83 ALA A N 1
ATOM 626 C CA . ALA A 1 83 ? -0.507 -7.584 -8.817 1.00 92.38 83 ALA A CA 1
ATOM 627 C C . ALA A 1 83 ? -2.051 -7.621 -8.774 1.00 92.38 83 ALA A C 1
ATOM 629 O O . ALA A 1 83 ? -2.676 -6.617 -8.441 1.00 92.38 83 ALA A O 1
ATOM 630 N N . GLY A 1 84 ? -2.668 -8.770 -9.083 1.00 92.75 84 GLY A N 1
ATOM 631 C CA . GLY A 1 84 ? -4.120 -8.959 -9.017 1.00 92.75 84 GLY A CA 1
ATOM 632 C C . GLY A 1 84 ? -4.672 -9.055 -7.593 1.00 92.75 84 GLY A C 1
ATOM 633 O O . GLY A 1 84 ? -5.845 -8.755 -7.386 1.00 92.75 84 GLY A O 1
ATOM 634 N N . ASP A 1 85 ? -3.832 -9.411 -6.617 1.00 92.88 85 ASP A N 1
ATOM 635 C CA . ASP A 1 85 ? -4.210 -9.445 -5.198 1.00 92.88 85 ASP A CA 1
ATOM 636 C C . ASP A 1 85 ? -4.210 -8.039 -4.580 1.00 92.88 85 ASP A C 1
ATOM 638 O O . ASP A 1 85 ? -4.789 -7.807 -3.518 1.00 92.88 85 ASP A O 1
ATOM 642 N N . TRP A 1 86 ? -3.575 -7.071 -5.251 1.00 94.00 86 TRP A N 1
ATOM 643 C CA . TRP A 1 86 ? -3.646 -5.677 -4.844 1.00 94.00 86 TRP A CA 1
ATOM 644 C C . TRP A 1 86 ? -5.068 -5.150 -5.066 1.00 94.00 86 TRP A C 1
ATOM 646 O O . TRP A 1 86 ? -5.583 -5.290 -6.182 1.00 94.00 86 TRP A O 1
ATOM 656 N N . PRO A 1 87 ? -5.706 -4.504 -4.065 1.00 93.38 87 PRO A N 1
ATOM 657 C CA . PRO A 1 87 ? -7.066 -4.002 -4.202 1.00 93.38 87 PRO A CA 1
ATOM 658 C C . PRO A 1 87 ? -7.193 -3.154 -5.458 1.00 93.38 87 PRO A C 1
ATOM 660 O O . PRO A 1 87 ? -6.304 -2.346 -5.739 1.00 93.38 87 PRO A O 1
ATOM 663 N N . GLN A 1 88 ? -8.302 -3.295 -6.179 1.00 92.19 88 GLN A N 1
ATOM 664 C CA . GLN A 1 88 ? -8.575 -2.564 -7.424 1.00 92.19 88 GLN A CA 1
ATOM 665 C C . GLN A 1 88 ? -9.659 -1.501 -7.234 1.00 92.19 88 GLN A C 1
ATOM 667 O O . GLN A 1 88 ? -9.788 -0.589 -8.050 1.00 92.19 88 GLN A O 1
ATOM 672 N N . GLU A 1 89 ? -10.395 -1.548 -6.120 1.00 93.75 89 GLU A N 1
ATOM 6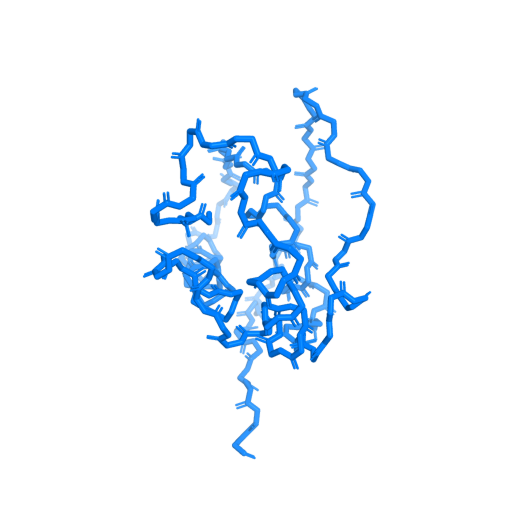73 C CA . GLU A 1 89 ? -11.455 -0.595 -5.815 1.00 93.75 89 GLU A CA 1
ATOM 674 C C . GLU A 1 89 ? -10.892 0.829 -5.815 1.00 93.75 89 GLU A C 1
ATOM 676 O O . GLU A 1 89 ? -9.839 1.070 -5.216 1.00 93.75 89 GLU A O 1
ATOM 681 N N . PRO A 1 90 ? -11.540 1.792 -6.480 1.00 94.06 90 PRO A N 1
ATOM 682 C CA . PRO A 1 90 ? -11.018 3.145 -6.564 1.00 94.06 90 PRO A CA 1
ATOM 683 C C . PRO A 1 90 ? -10.883 3.781 -5.174 1.00 94.06 90 PRO A C 1
ATOM 685 O O . PRO A 1 90 ? -11.643 3.495 -4.247 1.00 94.06 90 PRO A O 1
ATOM 688 N N . VAL A 1 91 ? -9.906 4.678 -5.053 1.00 96.94 91 VAL A N 1
ATOM 689 C CA . VAL A 1 91 ? -9.741 5.581 -3.908 1.00 96.94 91 VAL A CA 1
ATOM 690 C C . VAL A 1 91 ? -9.814 7.006 -4.464 1.00 96.94 91 VAL A C 1
ATOM 692 O O . VAL A 1 91 ? -8.785 7.547 -4.875 1.00 96.94 91 VAL A O 1
ATOM 695 N N . PRO A 1 92 ? -11.022 7.585 -4.604 1.00 97.25 92 PRO A N 1
ATOM 696 C CA . PRO A 1 92 ? -11.187 8.920 -5.171 1.00 97.25 92 PRO A CA 1
ATOM 697 C C . PRO A 1 92 ? -10.505 9.995 -4.322 1.00 97.25 92 PRO A C 1
ATOM 699 O O . PRO A 1 92 ? -10.427 9.885 -3.095 1.00 97.25 92 PRO A O 1
ATOM 702 N N . PHE A 1 93 ? -10.064 11.077 -4.959 1.00 96.31 93 PHE A N 1
ATOM 703 C CA . PHE A 1 93 ? -9.543 12.235 -4.235 1.00 96.31 93 PHE A CA 1
ATOM 704 C C . PHE A 1 93 ? -10.593 12.813 -3.280 1.00 96.31 93 PHE A C 1
ATOM 706 O O . PHE A 1 93 ? -11.762 12.941 -3.637 1.00 96.31 93 PHE A O 1
ATOM 713 N N . GLY A 1 94 ? -10.164 13.156 -2.063 1.00 96.44 94 GLY A N 1
ATOM 714 C CA . GLY A 1 94 ? -11.037 13.711 -1.024 1.00 96.44 94 GLY A CA 1
ATOM 715 C C . GLY A 1 94 ? -12.030 12.717 -0.413 1.00 96.44 94 GLY A C 1
ATOM 716 O O . GLY A 1 94 ? -12.853 13.123 0.403 1.00 96.44 94 GLY A O 1
ATOM 717 N N . SER A 1 95 ? -11.974 11.435 -0.788 1.00 97.19 95 SER A N 1
ATOM 718 C CA . SER A 1 95 ? -12.772 10.394 -0.135 1.00 97.19 95 SER A CA 1
ATOM 719 C C . SER A 1 95 ? -12.198 10.012 1.232 1.00 97.19 95 SER A C 1
ATOM 721 O O . SER A 1 95 ? -11.022 10.241 1.518 1.00 97.19 95 SER A O 1
ATOM 723 N N . TRP A 1 96 ? -13.047 9.420 2.070 1.00 97.00 96 TRP A N 1
ATOM 724 C CA . TRP A 1 96 ? -12.689 8.862 3.370 1.00 97.00 96 TRP A CA 1
ATOM 725 C C . TRP A 1 96 ? -13.424 7.536 3.578 1.00 97.00 96 TRP A C 1
ATOM 727 O O . TRP A 1 96 ? -14.457 7.281 2.955 1.00 97.00 96 TRP A O 1
ATOM 737 N N . GLU A 1 97 ? -12.883 6.698 4.454 1.00 96.06 97 GLU A N 1
ATOM 738 C CA . GLU A 1 97 ? -13.508 5.460 4.912 1.00 96.06 97 GLU A CA 1
ATOM 739 C C . GLU A 1 97 ? -13.149 5.206 6.377 1.00 96.06 97 GLU A C 1
ATOM 741 O O . GLU A 1 97 ? -12.195 5.789 6.895 1.00 96.06 97 GLU A O 1
ATOM 746 N N . VAL A 1 98 ? -13.938 4.367 7.046 1.00 95.69 98 VAL A N 1
ATOM 747 C CA . VAL A 1 98 ? -13.757 4.026 8.461 1.00 95.69 98 VAL A CA 1
ATOM 748 C C . VAL A 1 98 ? -13.430 2.553 8.568 1.00 95.69 98 VAL A C 1
ATOM 750 O O . VAL A 1 98 ? -14.088 1.717 7.947 1.00 95.69 98 VAL A O 1
ATOM 753 N N . PHE A 1 99 ? -12.434 2.254 9.391 1.00 92.19 99 PHE A N 1
ATOM 754 C CA . PHE A 1 99 ? -12.100 0.902 9.798 1.00 92.19 99 PHE A CA 1
ATOM 755 C C . PHE A 1 99 ? -12.371 0.770 11.289 1.00 92.19 99 PHE A C 1
ATOM 757 O O . PHE A 1 99 ? -11.839 1.545 12.079 1.00 92.19 99 PHE A O 1
ATOM 764 N N . ASP A 1 100 ? -13.178 -0.217 11.658 1.00 89.94 100 ASP A N 1
ATOM 765 C CA . ASP A 1 100 ? -13.257 -0.670 13.040 1.00 89.94 100 ASP A CA 1
ATOM 766 C C . ASP A 1 100 ? -12.175 -1.735 13.235 1.00 89.94 100 ASP A C 1
ATOM 768 O O . ASP A 1 100 ? -12.175 -2.761 12.548 1.00 89.94 100 ASP A O 1
ATOM 772 N N . LEU A 1 101 ? -11.206 -1.453 14.106 1.00 84.19 101 LEU A N 1
ATOM 773 C CA . LEU A 1 101 ? -10.071 -2.345 14.343 1.00 84.19 101 LEU A CA 1
ATOM 774 C C . LEU A 1 101 ? -10.380 -3.445 15.371 1.00 84.19 101 LEU A C 1
ATOM 776 O O . LEU A 1 101 ? -9.590 -4.378 15.498 1.00 84.19 101 LEU A O 1
ATOM 780 N N . GLY A 1 102 ? -11.550 -3.424 16.019 1.00 72.94 102 GLY A N 1
ATOM 781 C CA . GLY A 1 102 ? -11.926 -4.409 17.032 1.00 72.94 102 GLY A CA 1
ATOM 782 C C . GLY A 1 102 ? -10.988 -4.429 18.252 1.00 72.94 102 GLY A C 1
ATOM 783 O O . GLY A 1 102 ? -9.924 -3.820 18.280 1.00 72.94 102 GLY A O 1
ATOM 784 N N . GLY A 1 103 ? -11.376 -5.153 19.306 1.00 65.62 103 GLY A N 1
ATOM 785 C CA . GLY A 1 103 ? -10.604 -5.181 20.561 1.00 65.62 103 GLY A CA 1
ATOM 786 C C . GLY A 1 103 ? -9.229 -5.859 20.457 1.00 65.62 103 GLY A C 1
ATOM 787 O O . GLY A 1 103 ? -8.325 -5.536 21.222 1.00 65.62 103 GLY A O 1
ATOM 788 N N . GLU A 1 104 ? -9.048 -6.769 19.497 1.00 61.53 104 GLU A N 1
ATOM 789 C CA . GLU A 1 104 ? -7.809 -7.526 19.291 1.00 61.53 104 GLU A CA 1
ATOM 790 C C . GLU A 1 104 ? -7.375 -7.457 17.823 1.00 61.53 104 GLU A C 1
ATOM 792 O O . GLU A 1 104 ? -7.255 -8.481 17.149 1.00 61.53 104 GLU A O 1
ATOM 797 N N . TRP A 1 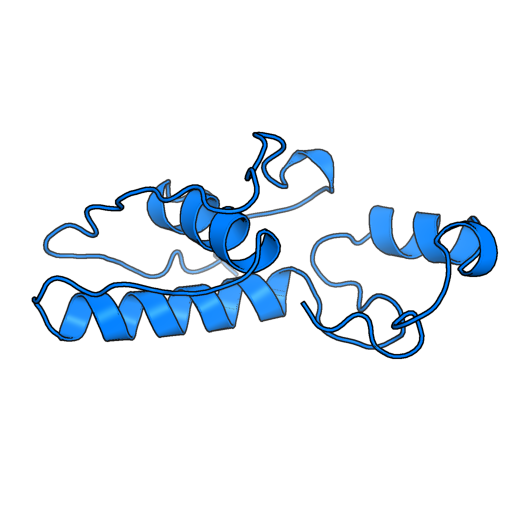105 ? -7.149 -6.252 17.288 1.00 74.25 105 TRP A N 1
ATOM 798 C CA . TRP A 1 105 ? -6.396 -6.134 16.040 1.00 74.25 105 TRP A CA 1
ATOM 799 C C . TRP A 1 105 ? -5.065 -6.883 16.199 1.00 74.25 105 TRP A C 1
ATOM 801 O O . TRP A 1 105 ? -4.283 -6.611 17.114 1.00 74.25 105 TRP A O 1
ATOM 811 N N . GLN A 1 106 ? -4.814 -7.846 15.316 1.00 67.31 106 GLN A N 1
ATOM 812 C CA . GLN A 1 106 ? -3.572 -8.603 15.274 1.00 67.31 106 GLN A CA 1
ATOM 813 C C . GLN A 1 106 ? -2.949 -8.433 13.898 1.00 67.31 106 GLN A C 1
ATOM 815 O O . GLN A 1 106 ? -3.607 -8.616 12.871 1.00 67.31 106 GLN A O 1
ATOM 820 N N . ARG A 1 107 ? -1.652 -8.120 13.873 1.00 70.06 107 ARG A N 1
ATOM 821 C CA . ARG A 1 107 ? -0.865 -8.183 12.643 1.00 70.06 107 ARG A CA 1
ATOM 822 C C . ARG A 1 107 ? -0.993 -9.599 12.087 1.00 70.06 107 ARG A C 1
ATOM 824 O O . ARG A 1 107 ? -0.630 -10.554 12.772 1.00 70.06 107 ARG A O 1
ATOM 831 N N . ALA A 1 108 ? -1.485 -9.734 10.856 1.00 61.38 108 ALA A N 1
ATOM 832 C CA . ALA A 1 108 ? -1.401 -10.997 10.139 1.00 61.38 108 ALA A CA 1
ATOM 833 C C . ALA A 1 108 ? 0.087 -11.351 10.024 1.00 61.38 108 ALA A C 1
ATOM 835 O O . ALA A 1 108 ? 0.831 -10.715 9.278 1.00 61.38 108 ALA A O 1
ATOM 836 N N . THR A 1 109 ? 0.549 -12.301 10.834 1.00 51.59 109 THR A N 1
ATOM 837 C CA . THR A 1 109 ? 1.896 -12.840 10.702 1.00 51.59 109 THR A CA 1
ATOM 838 C C . THR A 1 109 ? 1.894 -13.674 9.434 1.00 51.59 109 THR A C 1
ATOM 840 O O . THR A 1 109 ? 1.179 -14.672 9.327 1.00 51.59 109 THR A O 1
ATOM 843 N N . THR A 1 110 ? 2.651 -13.237 8.432 1.00 45.00 110 THR A N 1
ATOM 844 C CA . THR A 1 110 ? 3.017 -14.099 7.313 1.00 45.00 110 THR A CA 1
ATOM 845 C C . THR A 1 110 ? 3.631 -15.359 7.921 1.00 45.00 110 THR A C 1
ATOM 847 O O . THR A 1 110 ? 4.641 -15.299 8.624 1.00 45.00 110 THR A O 1
ATOM 850 N N . ARG A 1 111 ? 2.945 -16.499 7.765 1.00 34.66 111 ARG A N 1
ATOM 851 C CA . ARG A 1 111 ? 3.496 -17.794 8.175 1.00 34.66 111 ARG A CA 1
ATOM 852 C C . ARG A 1 111 ? 4.826 -18.000 7.431 1.00 34.66 111 ARG A C 1
ATOM 854 O O . ARG A 1 111 ? 4.882 -17.637 6.256 1.00 34.66 111 ARG A O 1
ATOM 861 N N . PRO A 1 112 ? 5.856 -18.537 8.110 1.00 36.34 112 PRO A N 1
ATOM 862 C CA . PRO A 1 112 ? 7.158 -18.796 7.503 1.00 36.34 112 PRO A CA 1
ATOM 863 C C . PRO A 1 112 ? 7.078 -19.810 6.359 1.00 36.34 112 PRO A C 1
ATOM 865 O O . PRO A 1 112 ? 6.145 -20.652 6.373 1.00 36.34 112 PRO A O 1
#

Organism: NCBI:txid260755

Secondary structure (DSSP, 8-state):
---GGGTT--HHHH-HHHHHHHHHTTTT--GGGS--HHHHHHHHHHHHHHHHHHTS-------HHHHHHHHHHHTT-----SG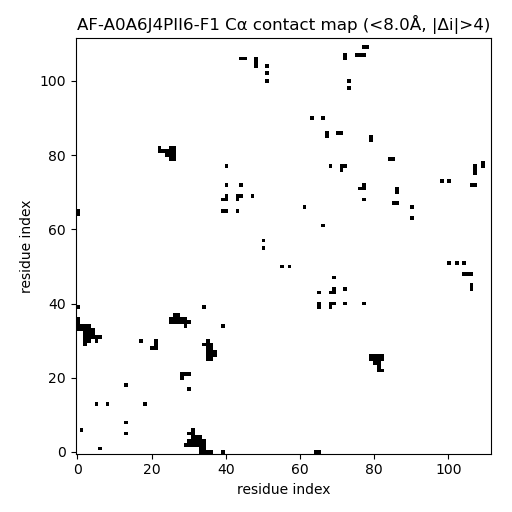GGS--S---TT--------TT--------

Solvent-accessible surface area (backbone atoms only — not comparable to full-atom values): 7083 Å² total; per-residue (Å²): 123,48,39,45,74,47,60,95,57,57,79,83,74,66,38,71,68,56,52,49,54,34,53,74,37,32,31,72,35,40,47,52,72,33,45,19,50,50,58,50,43,51,55,50,46,55,50,51,52,53,50,58,72,66,78,58,95,78,88,84,91,82,51,63,66,58,52,45,42,47,57,30,48,78,71,69,49,69,75,49,78,40,64,82,61,47,78,78,75,83,74,62,88,92,63,86,86,86,81,84,60,69,96,73,69,67,78,78,72,80,76,132

Sequence (112 aa):
MDFGAWEGQCWGEVGDHSMAAWMADFQNHRPGGGESVQSLLDRVADALTTANSMQEDCAWITHAGVIRAARLLVRGQGEVRTAGDWPQEPVPFGSWEVFDLGGEWQRATTRP

Radius of gyration: 15.16 Å; Cα contacts (8 Å, |Δi|>4): 108; chains: 1; bounding box: 29×32×43 Å